Protein AF-A0A2D6T7L8-F1 (afdb_monomer_lite)

Sequence (84 aa):
MNLHERAQQAAQEMAESLAVTPGEEQTRLCVEIVERALIRAVLKERDRCISVTASHARTETTNKISDDIRAKEIALITNLSAMR

Foldseek 3Di:
DDLLVVLLVVLVVVCVVVVHDDDPVRSVVSSVVSSVVVVVVVVVVVVVVLVVCVVPDDDDPSVVVVVVVVVVVVVVVVVVVVVD

pLDDT: mean 82.05, std 11.89, range [47.12, 94.19]

Structure (mmCIF, N/CA/C/O backbone):
data_AF-A0A2D6T7L8-F1
#
_entry.id   AF-A0A2D6T7L8-F1
#
loop_
_atom_site.group_PDB
_atom_site.id
_atom_site.type_symbol
_atom_site.label_atom_id
_atom_site.label_alt_id
_atom_site.label_comp_id
_atom_site.label_asym_id
_atom_site.label_entity_id
_atom_site.label_seq_id
_atom_site.pdbx_PDB_ins_code
_atom_site.Cartn_x
_atom_site.Cartn_y
_atom_site.Cartn_z
_atom_site.occupancy
_atom_site.B_iso_or_equiv
_atom_site.auth_seq_id
_atom_site.auth_comp_id
_atom_site.auth_asym_id
_atom_site.auth_atom_id
_atom_site.pdbx_PDB_model_num
ATOM 1 N N . MET A 1 1 ? 2.608 14.238 3.231 1.00 67.19 1 MET A N 1
ATOM 2 C CA . MET A 1 1 ? 1.802 13.056 3.563 1.00 67.19 1 MET A CA 1
ATOM 3 C C . MET A 1 1 ? 2.616 11.801 3.272 1.00 67.19 1 MET A C 1
ATOM 5 O O . MET A 1 1 ? 3.005 11.606 2.122 1.00 67.19 1 MET A O 1
ATOM 9 N N . ASN A 1 2 ? 2.963 11.023 4.295 1.00 87.00 2 ASN A N 1
ATOM 10 C CA . ASN A 1 2 ? 3.734 9.782 4.174 1.00 87.00 2 ASN A CA 1
ATOM 11 C C . ASN A 1 2 ? 2.821 8.583 3.815 1.00 87.00 2 ASN A C 1
ATOM 13 O O . ASN A 1 2 ? 1.604 8.726 3.693 1.00 87.00 2 ASN A O 1
ATOM 17 N N . LEU A 1 3 ? 3.406 7.409 3.554 1.00 85.38 3 LEU A N 1
ATOM 18 C CA . LEU A 1 3 ? 2.647 6.226 3.124 1.00 85.38 3 LEU A CA 1
ATOM 19 C C . LEU A 1 3 ? 1.681 5.725 4.206 1.00 85.38 3 LEU A C 1
ATOM 21 O O . LEU A 1 3 ? 0.559 5.341 3.886 1.00 85.38 3 LEU A O 1
ATOM 25 N N . HIS A 1 4 ? 2.109 5.774 5.463 1.00 86.12 4 HIS A N 1
ATOM 26 C CA . HIS A 1 4 ? 1.308 5.364 6.603 1.00 86.12 4 HIS A CA 1
ATOM 27 C C . HIS A 1 4 ? 0.073 6.263 6.776 1.00 86.12 4 HIS A C 1
ATOM 29 O O . HIS A 1 4 ? -1.042 5.763 6.867 1.00 86.12 4 HIS A O 1
ATOM 35 N N . GLU A 1 5 ? 0.238 7.585 6.691 1.00 89.19 5 GLU A N 1
ATOM 36 C CA . GLU A 1 5 ? -0.859 8.566 6.722 1.00 89.19 5 GLU A CA 1
ATOM 37 C C . GLU A 1 5 ? -1.871 8.320 5.591 1.00 89.19 5 GLU A C 1
ATOM 39 O O . GLU A 1 5 ? -3.080 8.384 5.802 1.00 89.19 5 GLU A O 1
ATOM 44 N N . ARG A 1 6 ? -1.391 7.962 4.392 1.00 88.81 6 ARG A N 1
ATOM 45 C CA . ARG A 1 6 ? -2.259 7.582 3.263 1.00 88.81 6 ARG A CA 1
ATOM 46 C C . ARG A 1 6 ? -3.016 6.287 3.523 1.00 88.81 6 ARG A C 1
ATOM 48 O O . ARG A 1 6 ? -4.177 6.179 3.141 1.00 88.81 6 ARG A O 1
ATOM 55 N N . ALA A 1 7 ? -2.358 5.303 4.130 1.00 87.44 7 ALA A N 1
ATOM 56 C CA . ALA A 1 7 ? -2.986 4.039 4.481 1.00 8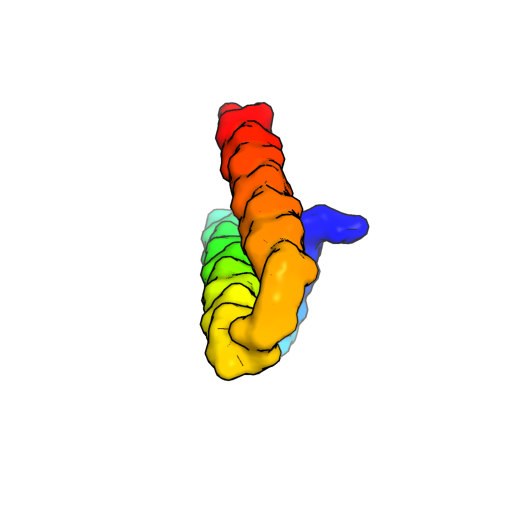7.44 7 ALA A CA 1
ATOM 57 C C . ALA A 1 7 ? -4.039 4.223 5.580 1.00 87.44 7 ALA A C 1
ATOM 59 O O . ALA A 1 7 ? -5.108 3.627 5.499 1.00 87.44 7 ALA A O 1
ATOM 60 N N . GLN A 1 8 ? -3.773 5.100 6.550 1.00 89.62 8 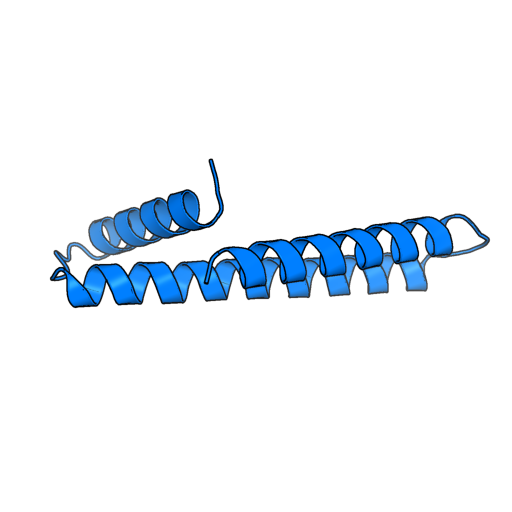GLN A N 1
ATOM 61 C CA . GLN A 1 8 ? -4.720 5.485 7.588 1.00 89.62 8 GLN A CA 1
ATOM 62 C C . GLN A 1 8 ? -5.950 6.181 7.004 1.00 89.62 8 GLN A C 1
ATOM 64 O O . GLN A 1 8 ? -7.071 5.785 7.313 1.00 89.62 8 GLN A O 1
ATOM 69 N N . GLN A 1 9 ? -5.752 7.156 6.113 1.00 93.19 9 GLN A N 1
ATOM 70 C CA . GLN A 1 9 ? -6.856 7.827 5.430 1.00 93.19 9 GLN A CA 1
ATOM 71 C C . GLN A 1 9 ? -7.699 6.838 4.611 1.00 93.19 9 GLN A C 1
ATOM 73 O O . GLN A 1 9 ? -8.918 6.815 4.739 1.00 93.19 9 GLN A O 1
ATOM 78 N N . ALA A 1 10 ? -7.066 5.971 3.821 1.00 92.12 10 ALA A N 1
ATOM 79 C CA . ALA A 1 10 ? -7.787 4.986 3.019 1.00 92.12 10 ALA A CA 1
ATOM 80 C C . ALA A 1 10 ? -8.510 3.930 3.881 1.00 92.12 10 ALA A C 1
ATOM 82 O O . ALA A 1 10 ? -9.617 3.520 3.542 1.00 92.12 10 ALA A O 1
ATOM 83 N N . ALA A 1 11 ? -7.931 3.509 5.011 1.00 91.75 11 ALA A N 1
ATOM 84 C CA . ALA A 1 11 ? -8.608 2.627 5.963 1.00 91.75 11 ALA A CA 1
ATOM 85 C C . ALA A 1 11 ? -9.842 3.299 6.592 1.00 91.75 11 ALA A C 1
ATOM 87 O O . ALA A 1 11 ? -10.874 2.646 6.753 1.00 91.75 11 ALA A O 1
ATOM 88 N N . GLN A 1 12 ? -9.758 4.598 6.888 1.00 92.69 12 GLN A N 1
ATOM 89 C CA . GLN A 1 12 ? -10.879 5.391 7.390 1.00 92.69 12 GLN A CA 1
ATOM 90 C C . GLN A 1 12 ? -11.990 5.525 6.336 1.00 92.69 12 GLN A C 1
ATOM 92 O O . GLN A 1 12 ? -13.141 5.202 6.619 1.00 92.69 12 GLN A O 1
ATOM 97 N N . GLU A 1 13 ? -11.647 5.897 5.101 1.00 94.19 13 GLU A N 1
ATOM 98 C CA . GLU A 1 13 ? -12.595 5.989 3.978 1.00 94.19 13 GLU A CA 1
ATOM 99 C C . GLU A 1 13 ? -13.285 4.641 3.699 1.00 94.19 13 GLU A C 1
ATOM 101 O O . GLU A 1 13 ? -14.481 4.591 3.397 1.00 94.19 13 GLU A O 1
ATOM 106 N N . MET A 1 14 ? -12.558 3.525 3.838 1.00 92.94 14 MET A N 1
ATOM 107 C CA . MET A 1 14 ? -13.127 2.178 3.740 1.00 92.94 14 MET A CA 1
ATOM 108 C C . MET A 1 14 ? -14.128 1.886 4.862 1.00 92.94 14 MET A C 1
ATOM 110 O O . MET A 1 14 ? -15.202 1.354 4.585 1.00 92.94 14 MET A O 1
ATOM 114 N N . ALA A 1 15 ? -13.791 2.212 6.112 1.00 91.62 15 ALA A N 1
ATOM 115 C CA . ALA A 1 15 ? -14.678 2.001 7.255 1.00 91.62 15 ALA A CA 1
ATOM 116 C C . ALA A 1 15 ? -15.969 2.826 7.124 1.00 91.62 15 ALA A C 1
ATOM 118 O O . ALA A 1 15 ? -17.063 2.295 7.317 1.00 91.62 15 ALA A O 1
ATOM 119 N N . GLU A 1 16 ? -15.846 4.085 6.697 1.00 94.00 16 GLU A N 1
ATOM 120 C CA . GLU A 1 16 ? -16.975 4.976 6.410 1.00 94.00 16 GLU A CA 1
ATOM 121 C C . GLU A 1 16 ? -17.855 4.435 5.280 1.00 94.00 16 GLU A C 1
ATOM 123 O O . GLU A 1 16 ? -19.073 4.349 5.431 1.00 94.00 16 GLU A O 1
ATOM 128 N N . SER A 1 17 ? -17.246 3.994 4.175 1.00 94.06 17 SER A N 1
ATOM 129 C CA . SER A 1 17 ? -17.973 3.435 3.024 1.00 94.06 17 SER A CA 1
ATOM 130 C C . SER A 1 17 ? -18.727 2.150 3.366 1.00 94.06 17 SER A C 1
ATOM 132 O O . SER A 1 17 ? -19.791 1.880 2.813 1.00 94.06 17 SER A O 1
ATOM 134 N N . LEU A 1 18 ? -18.173 1.347 4.275 1.00 92.62 18 LEU A N 1
ATOM 135 C CA . LEU A 1 18 ? -18.788 0.114 4.761 1.00 92.62 18 LEU A CA 1
ATOM 136 C C . LEU A 1 18 ? -19.747 0.351 5.939 1.00 92.62 18 LEU A C 1
ATOM 138 O O . LEU A 1 18 ? -20.383 -0.602 6.386 1.00 92.62 18 LEU A O 1
ATOM 142 N N . ALA A 1 19 ? -19.864 1.592 6.425 1.00 94.19 19 ALA A N 1
ATOM 143 C CA . ALA A 1 19 ? -20.634 1.969 7.609 1.00 94.19 19 ALA A CA 1
ATOM 144 C C . ALA A 1 19 ? -20.298 1.109 8.845 1.00 94.19 19 ALA A C 1
ATOM 146 O O . ALA A 1 19 ? -21.181 0.714 9.610 1.00 94.19 19 ALA A O 1
ATOM 147 N N . VAL A 1 20 ? -19.011 0.806 9.033 1.00 92.94 20 VAL A N 1
ATOM 148 C CA . VAL A 1 20 ? -18.503 0.027 10.168 1.00 92.94 20 VAL A CA 1
ATOM 149 C C . VAL A 1 20 ? -17.608 0.881 11.053 1.00 92.94 20 VAL A C 1
ATOM 151 O O . VAL A 1 20 ? -16.855 1.723 10.571 1.00 92.94 20 VAL A O 1
ATOM 154 N N . THR A 1 21 ? -17.636 0.604 12.354 1.00 91.12 21 THR A N 1
ATOM 155 C CA . THR A 1 21 ? -16.714 1.201 13.325 1.00 91.12 21 THR A CA 1
ATOM 156 C C . THR A 1 21 ? -15.777 0.106 13.834 1.00 91.12 21 THR A C 1
ATOM 158 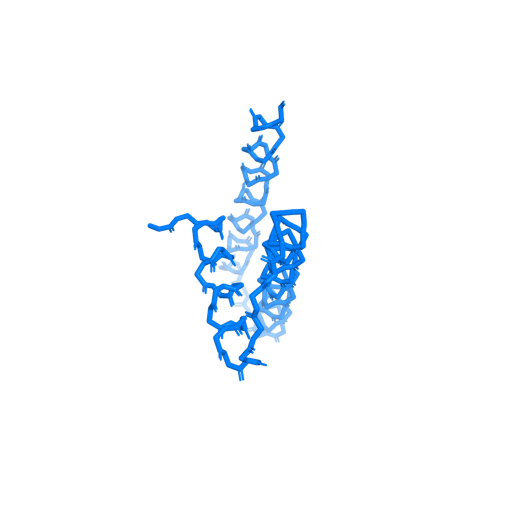O O . THR A 1 21 ? -16.127 -0.594 14.788 1.00 91.12 21 THR A O 1
ATOM 161 N N . PRO A 1 22 ? -14.629 -0.120 13.171 1.00 88.25 22 PRO A N 1
ATOM 162 C CA . PRO A 1 22 ? -13.679 -1.136 13.599 1.00 88.25 22 PRO A CA 1
ATOM 163 C C . PRO A 1 22 ? -13.107 -0.799 14.981 1.00 88.25 22 PRO A C 1
ATOM 165 O O . PRO A 1 22 ? -12.849 0.361 15.304 1.00 88.25 22 PRO A O 1
ATOM 168 N N . GLY A 1 23 ? -12.895 -1.829 15.801 1.00 93.44 23 GLY A N 1
ATOM 169 C CA . GLY A 1 23 ? -12.149 -1.686 17.051 1.00 93.44 23 GLY A CA 1
ATOM 170 C C . GLY A 1 23 ? -10.677 -1.344 16.796 1.00 93.44 23 GLY A C 1
ATOM 171 O O . GLY A 1 23 ? -10.184 -1.484 15.680 1.00 93.44 23 GLY A O 1
ATOM 172 N N . GLU A 1 24 ? -9.946 -0.946 17.837 1.00 91.50 24 GLU A N 1
ATOM 173 C CA . GLU A 1 24 ? -8.547 -0.492 17.736 1.00 91.50 24 GLU A CA 1
ATOM 174 C C . GLU A 1 24 ? -7.634 -1.481 16.987 1.00 91.50 24 GLU A C 1
ATOM 176 O O . GLU A 1 24 ? -6.934 -1.105 16.045 1.00 91.50 24 GLU A O 1
ATOM 181 N N . GLU A 1 25 ? -7.712 -2.769 17.330 1.00 92.38 25 GLU A N 1
ATOM 182 C CA . GLU A 1 25 ? -6.917 -3.813 16.675 1.00 92.38 25 GLU A CA 1
ATOM 183 C C . GLU A 1 25 ? -7.311 -4.021 15.204 1.00 92.38 25 GLU A C 1
ATOM 185 O O . GLU A 1 25 ? -6.455 -4.222 14.342 1.00 92.38 25 GLU A O 1
ATOM 190 N N . GLN A 1 26 ? -8.606 -3.930 14.891 1.00 91.00 26 GLN A N 1
ATOM 191 C CA . GLN A 1 26 ? -9.097 -4.045 13.517 1.00 91.00 26 GLN A CA 1
ATOM 192 C C . GLN A 1 26 ? -8.645 -2.851 12.676 1.00 91.00 26 GLN A C 1
ATOM 194 O O . GLN A 1 26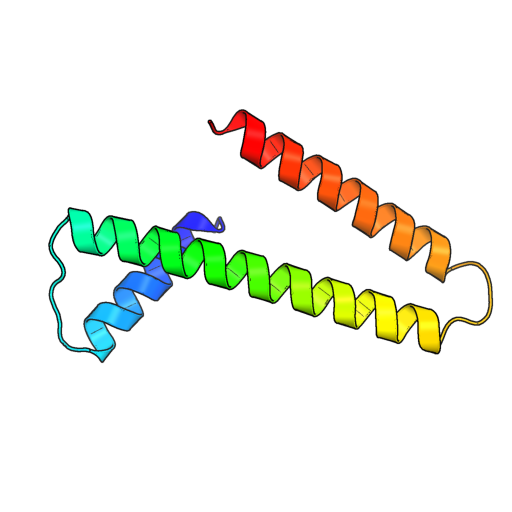 ? -8.201 -3.040 11.547 1.00 91.00 26 GLN A O 1
ATOM 199 N N . THR A 1 27 ? -8.686 -1.642 13.239 1.00 91.88 27 THR A N 1
ATOM 200 C CA . THR A 1 27 ? -8.169 -0.426 12.606 1.00 91.88 27 THR A CA 1
ATOM 201 C C . THR A 1 27 ? -6.689 -0.581 12.287 1.00 91.88 27 THR A C 1
ATOM 203 O O . THR A 1 27 ? -6.293 -0.377 11.141 1.00 91.88 27 THR A O 1
ATOM 206 N N . ARG A 1 28 ? -5.875 -1.030 13.252 1.00 92.69 28 ARG A N 1
ATOM 207 C CA . ARG A 1 28 ? -4.443 -1.279 13.035 1.00 92.69 28 ARG A CA 1
ATOM 208 C C . ARG A 1 28 ? -4.200 -2.261 11.885 1.00 92.69 28 ARG A C 1
ATOM 210 O O . ARG A 1 28 ? -3.421 -1.965 10.980 1.00 92.69 28 ARG A O 1
ATOM 217 N N . LEU A 1 29 ? -4.901 -3.395 11.882 1.00 93.06 29 LEU A N 1
ATOM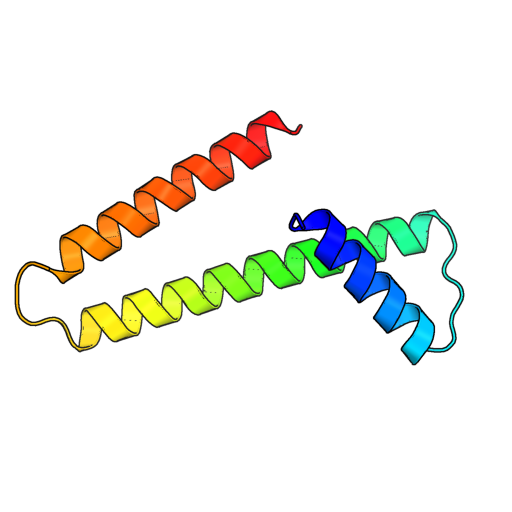 218 C CA . LEU A 1 29 ? -4.783 -4.401 10.822 1.00 93.06 29 LEU A CA 1
ATOM 219 C C . LEU A 1 29 ? -5.225 -3.861 9.456 1.00 93.06 29 LEU A C 1
ATOM 221 O O . LEU A 1 29 ? -4.564 -4.128 8.453 1.00 93.06 29 LEU A O 1
ATOM 225 N N . CYS A 1 30 ? -6.308 -3.082 9.400 1.00 92.00 30 CYS A N 1
ATOM 226 C CA . CYS A 1 30 ? -6.759 -2.434 8.172 1.00 92.00 30 CYS A CA 1
ATOM 227 C C . CYS A 1 30 ? -5.685 -1.500 7.608 1.00 92.00 30 CYS A C 1
ATOM 229 O O . CYS A 1 30 ? -5.364 -1.605 6.423 1.00 92.00 30 CYS A O 1
ATOM 231 N N . VAL A 1 31 ? -5.083 -0.653 8.446 1.00 92.06 31 VAL A N 1
ATOM 232 C CA . VAL A 1 31 ? -3.993 0.245 8.034 1.00 92.06 31 VAL A CA 1
ATOM 233 C C . VAL A 1 31 ? -2.812 -0.552 7.479 1.00 92.06 31 VAL A C 1
ATOM 235 O O . VAL A 1 31 ? -2.364 -0.275 6.368 1.00 92.06 31 VAL A O 1
ATOM 238 N N . GLU A 1 32 ? -2.359 -1.598 8.177 1.00 91.88 32 GLU A N 1
ATOM 239 C CA . GLU A 1 32 ? -1.255 -2.439 7.696 1.00 91.88 32 GLU A CA 1
ATOM 240 C C . GLU A 1 32 ? -1.565 -3.131 6.359 1.00 91.88 32 GLU A C 1
ATOM 242 O O . GLU A 1 32 ? -0.701 -3.233 5.481 1.00 91.88 32 GLU A O 1
ATOM 247 N N . ILE A 1 33 ? -2.789 -3.636 6.182 1.00 93.69 33 ILE A N 1
ATOM 248 C CA . ILE A 1 33 ? -3.210 -4.305 4.945 1.00 93.69 33 ILE A CA 1
ATOM 249 C C . ILE A 1 33 ? -3.211 -3.316 3.780 1.00 93.69 33 ILE A C 1
ATOM 251 O O . ILE A 1 33 ? -2.688 -3.641 2.706 1.00 93.69 33 ILE A O 1
ATOM 255 N N . VAL A 1 34 ? -3.768 -2.123 3.993 1.00 93.06 34 VAL A N 1
ATOM 256 C CA . VAL A 1 34 ? -3.810 -1.053 2.994 1.00 93.06 34 VAL A CA 1
ATOM 257 C C . VAL A 1 34 ? -2.397 -0.603 2.639 1.00 93.06 34 VAL A C 1
ATOM 259 O O . VAL A 1 34 ? -2.060 -0.517 1.458 1.00 93.06 34 VAL A O 1
ATOM 262 N N . GLU A 1 35 ? -1.534 -0.404 3.632 1.00 90.94 35 GLU A N 1
ATOM 263 C CA . GLU A 1 35 ? -0.139 -0.024 3.424 1.00 90.94 35 GLU A CA 1
ATOM 264 C C . GLU A 1 35 ? 0.599 -1.061 2.564 1.00 90.94 35 GLU A C 1
ATOM 266 O O . GLU A 1 35 ? 1.186 -0.726 1.530 1.00 90.94 35 GLU A O 1
ATOM 271 N N . ARG A 1 36 ? 0.475 -2.352 2.897 1.00 91.50 36 ARG A N 1
ATOM 272 C CA . ARG A 1 36 ? 1.050 -3.444 2.092 1.00 91.50 36 ARG A CA 1
ATOM 273 C C . ARG A 1 36 ? 0.472 -3.491 0.677 1.00 91.50 36 ARG A C 1
ATOM 275 O O . ARG A 1 36 ? 1.194 -3.824 -0.266 1.00 91.50 36 ARG A O 1
ATOM 282 N N . ALA A 1 37 ? -0.817 -3.203 0.505 1.00 92.62 37 ALA A N 1
ATOM 283 C CA . ALA A 1 37 ? -1.455 -3.177 -0.807 1.00 92.62 37 ALA A CA 1
ATOM 284 C C . ALA A 1 37 ? -0.916 -2.032 -1.675 1.00 92.62 37 ALA A C 1
ATOM 286 O O . ALA A 1 37 ? -0.579 -2.266 -2.838 1.00 92.62 37 ALA A O 1
ATOM 287 N N . LEU A 1 38 ? -0.753 -0.837 -1.100 1.00 88.38 38 LEU A N 1
ATOM 288 C CA . LEU A 1 38 ? -0.162 0.319 -1.774 1.00 88.38 38 LEU A CA 1
ATOM 289 C C . LEU A 1 38 ? 1.280 0.037 -2.207 1.00 88.38 38 LEU A C 1
ATOM 291 O O . LEU A 1 38 ? 1.623 0.283 -3.362 1.00 88.38 38 LEU A O 1
ATOM 295 N N . ILE A 1 39 ? 2.103 -0.552 -1.330 1.00 89.75 39 ILE A N 1
ATOM 296 C CA . ILE A 1 39 ? 3.485 -0.939 -1.667 1.00 89.75 39 ILE A CA 1
ATOM 297 C C . ILE A 1 39 ? 3.495 -1.900 -2.857 1.00 89.75 39 ILE A C 1
ATOM 299 O O . ILE A 1 39 ? 4.199 -1.666 -3.839 1.00 89.75 39 ILE A O 1
ATOM 303 N N . ARG A 1 40 ? 2.681 -2.963 -2.809 1.00 92.50 40 ARG A N 1
ATOM 304 C CA . ARG A 1 40 ? 2.600 -3.941 -3.905 1.00 92.50 40 ARG A CA 1
ATOM 305 C C . ARG A 1 40 ? 2.150 -3.307 -5.219 1.00 92.50 40 ARG A C 1
ATOM 307 O O . ARG A 1 40 ? 2.696 -3.649 -6.264 1.00 92.50 40 ARG A O 1
ATOM 314 N N . ALA A 1 41 ? 1.178 -2.398 -5.178 1.00 89.44 41 ALA A N 1
ATOM 315 C CA . ALA A 1 41 ? 0.705 -1.698 -6.366 1.00 89.44 41 ALA A CA 1
ATOM 316 C C . ALA A 1 41 ? 1.813 -0.838 -6.992 1.00 89.44 41 ALA A C 1
ATOM 318 O O . ALA A 1 41 ? 2.034 -0.911 -8.199 1.00 89.44 41 ALA A O 1
ATOM 319 N N . VAL A 1 42 ? 2.556 -0.088 -6.172 1.00 89.88 42 VAL A N 1
ATOM 320 C CA . VAL A 1 42 ? 3.674 0.751 -6.632 1.00 89.88 42 VAL A CA 1
ATOM 321 C C . VAL A 1 42 ? 4.799 -0.096 -7.228 1.00 89.88 42 VAL A C 1
ATOM 323 O O . VAL A 1 42 ? 5.305 0.239 -8.296 1.00 89.88 42 VAL A O 1
ATOM 326 N N . LEU A 1 43 ? 5.166 -1.211 -6.589 1.00 89.88 43 LEU A N 1
ATOM 327 C CA . LEU A 1 43 ? 6.186 -2.124 -7.118 1.00 89.88 43 LEU A CA 1
ATOM 328 C C . LEU A 1 43 ? 5.762 -2.737 -8.456 1.00 89.88 43 LEU A C 1
ATOM 330 O O . LEU A 1 43 ? 6.545 -2.756 -9.401 1.00 89.88 43 LEU A O 1
ATOM 334 N N . LYS A 1 44 ? 4.502 -3.170 -8.571 1.00 92.06 44 LYS A N 1
ATOM 335 C CA . LYS A 1 44 ? 3.967 -3.721 -9.820 1.00 92.06 44 LYS A CA 1
ATOM 336 C C . LYS A 1 44 ? 3.967 -2.686 -10.945 1.00 92.06 44 LYS A C 1
ATOM 338 O O . LYS A 1 44 ? 4.310 -3.012 -12.079 1.00 92.06 44 LYS A O 1
ATOM 343 N N . GLU A 1 45 ? 3.592 -1.447 -10.641 1.00 88.88 45 GLU A N 1
ATOM 344 C CA . GLU A 1 45 ? 3.593 -0.365 -11.624 1.00 88.88 45 GLU A CA 1
ATOM 345 C C . GLU A 1 45 ? 5.014 0.019 -12.045 1.00 88.88 45 GLU A C 1
ATOM 347 O O . GLU A 1 45 ? 5.275 0.219 -13.228 1.00 88.88 45 GLU A O 1
ATOM 352 N N . ARG A 1 46 ? 5.966 0.030 -11.107 1.00 86.50 46 ARG A N 1
ATOM 353 C CA . ARG A 1 46 ? 7.393 0.180 -11.414 1.00 86.50 46 ARG A CA 1
ATOM 354 C C . ARG A 1 46 ? 7.860 -0.905 -12.381 1.00 86.50 46 ARG A C 1
ATOM 356 O O . ARG A 1 46 ? 8.476 -0.578 -13.392 1.00 86.50 46 ARG A O 1
ATOM 363 N N . ASP A 1 47 ? 7.565 -2.171 -12.098 1.00 89.19 47 ASP A N 1
ATOM 364 C CA . ASP A 1 47 ? 7.982 -3.287 -12.954 1.00 89.19 47 ASP A CA 1
ATOM 365 C C . ASP A 1 47 ? 7.365 -3.171 -14.356 1.00 89.19 47 ASP A C 1
ATOM 367 O O . ASP A 1 47 ? 8.038 -3.409 -15.362 1.00 89.19 47 ASP A O 1
ATOM 371 N N . ARG A 1 48 ? 6.111 -2.704 -14.440 1.00 86.38 48 ARG A N 1
ATOM 372 C CA . ARG A 1 48 ? 5.450 -2.369 -15.707 1.00 86.38 48 ARG A CA 1
ATOM 373 C C . ARG A 1 48 ? 6.187 -1.253 -16.448 1.00 86.38 48 ARG A C 1
ATOM 375 O O . ARG A 1 48 ? 6.456 -1.403 -17.637 1.00 86.38 48 ARG A O 1
ATOM 382 N N . CYS A 1 49 ? 6.556 -0.169 -15.766 1.00 85.19 49 CYS A N 1
ATOM 383 C CA . CYS A 1 49 ? 7.326 0.929 -16.350 1.00 85.19 49 CYS A CA 1
ATOM 384 C C . CYS A 1 49 ? 8.693 0.460 -16.858 1.00 85.19 49 CYS A C 1
ATOM 386 O O . CYS A 1 49 ? 9.059 0.789 -17.985 1.00 85.19 49 CYS A O 1
ATOM 388 N N . ILE A 1 50 ? 9.425 -0.348 -16.085 1.00 83.56 50 ILE A N 1
ATOM 389 C CA . ILE A 1 50 ? 10.708 -0.927 -16.513 1.00 83.56 50 ILE A CA 1
ATOM 390 C C . ILE A 1 50 ? 10.503 -1.778 -17.768 1.00 83.56 50 ILE A C 1
ATOM 392 O O . ILE A 1 50 ? 11.221 -1.598 -18.747 1.00 83.56 50 ILE A O 1
ATOM 396 N N . SER A 1 51 ? 9.495 -2.653 -17.776 1.00 82.88 51 SER A N 1
ATOM 397 C CA . SER A 1 51 ? 9.183 -3.512 -18.923 1.00 82.88 51 SER A CA 1
ATOM 398 C C . SER A 1 51 ? 8.842 -2.706 -20.183 1.00 82.88 51 SER A C 1
ATOM 400 O O . SER A 1 51 ? 9.397 -2.960 -21.256 1.00 82.88 51 SER A O 1
ATOM 402 N N . VAL A 1 52 ? 7.994 -1.680 -20.062 1.00 80.81 52 VAL A N 1
ATOM 403 C CA . VAL A 1 52 ? 7.652 -0.784 -21.176 1.00 80.81 52 VAL A CA 1
ATOM 404 C C . VAL A 1 52 ? 8.895 -0.049 -21.672 1.00 80.81 52 VAL A C 1
ATOM 406 O O . VAL A 1 52 ? 9.149 -0.027 -22.875 1.00 80.81 52 VAL A O 1
ATOM 409 N N . THR A 1 53 ? 9.710 0.486 -20.766 1.00 77.38 53 THR A N 1
ATOM 410 C CA . THR A 1 53 ? 10.916 1.230 -21.145 1.00 77.38 53 THR A CA 1
ATOM 411 C C . THR A 1 53 ? 11.938 0.310 -21.819 1.00 77.38 53 THR A C 1
ATOM 413 O O . THR A 1 53 ? 12.481 0.670 -22.857 1.00 77.38 53 THR A O 1
ATOM 416 N N . ALA A 1 54 ? 12.137 -0.911 -21.312 1.00 75.25 54 ALA A N 1
ATOM 417 C CA . ALA A 1 54 ? 13.010 -1.918 -21.914 1.00 75.25 54 ALA A CA 1
ATOM 418 C C . ALA A 1 54 ? 12.530 -2.353 -23.309 1.00 75.25 54 ALA A C 1
ATOM 420 O O . ALA A 1 54 ? 13.342 -2.501 -24.217 1.00 75.25 54 ALA A O 1
ATOM 421 N N . SER A 1 55 ? 11.215 -2.505 -23.506 1.00 73.62 55 SER A N 1
ATOM 422 C CA . SER A 1 55 ? 10.640 -2.882 -24.809 1.00 73.62 55 SER A CA 1
ATOM 423 C C . SER A 1 55 ? 10.736 -1.785 -25.880 1.00 73.62 55 SER A C 1
ATOM 425 O O . SER A 1 55 ? 10.743 -2.100 -27.067 1.00 73.62 55 SER A O 1
ATOM 427 N N . HIS A 1 56 ? 10.856 -0.514 -25.480 1.00 67.19 56 HIS A N 1
ATOM 428 C CA . HIS A 1 56 ? 10.956 0.637 -26.391 1.00 67.19 56 HIS A CA 1
ATOM 429 C C . HIS A 1 56 ? 12.369 1.247 -26.451 1.00 67.19 56 HIS A C 1
ATOM 431 O O . HIS A 1 56 ? 12.596 2.234 -27.153 1.00 67.19 56 HIS A O 1
ATOM 437 N N . ALA A 1 57 ? 13.340 0.670 -25.739 1.00 57.81 57 ALA A N 1
ATOM 438 C CA . ALA A 1 57 ? 14.693 1.199 -25.645 1.00 57.81 57 ALA A CA 1
ATOM 439 C C . ALA A 1 57 ? 15.533 0.898 -26.896 1.00 57.81 57 ALA A C 1
ATOM 441 O O . ALA A 1 57 ? 16.104 -0.182 -27.038 1.00 57.81 57 ALA A O 1
ATOM 442 N N . ARG A 1 58 ? 15.716 1.905 -27.757 1.00 58.03 58 ARG A N 1
ATOM 443 C CA . ARG A 1 58 ? 16.960 2.062 -28.524 1.00 58.03 58 ARG A CA 1
ATOM 444 C C . ARG A 1 58 ? 17.894 2.998 -27.743 1.00 58.03 58 ARG A C 1
ATOM 446 O O . ARG A 1 58 ? 17.545 4.150 -27.515 1.00 58.03 58 ARG A O 1
ATOM 453 N N . THR A 1 59 ? 19.081 2.484 -27.398 1.00 61.72 59 THR A N 1
ATOM 454 C CA . THR A 1 59 ? 20.321 3.194 -26.994 1.00 61.72 59 THR A CA 1
ATOM 455 C C . THR A 1 59 ? 20.344 3.997 -25.670 1.00 61.72 59 THR A C 1
ATOM 457 O O . THR A 1 59 ? 19.637 4.979 -25.494 1.00 61.72 59 THR A O 1
ATOM 460 N N . GLU A 1 60 ? 21.246 3.566 -24.773 1.00 56.31 60 GLU A N 1
ATOM 461 C CA . GLU A 1 60 ? 21.915 4.231 -23.624 1.00 56.31 60 GLU A CA 1
ATOM 462 C C . GLU A 1 60 ? 21.105 4.931 -22.511 1.00 56.31 60 GLU A C 1
ATOM 464 O O . GLU A 1 60 ? 21.429 4.753 -21.334 1.00 56.31 60 GLU A O 1
ATOM 469 N N . THR A 1 61 ? 20.052 5.691 -22.804 1.00 58.12 61 THR A N 1
ATOM 470 C CA . THR A 1 61 ? 19.344 6.516 -21.800 1.00 58.12 61 THR A CA 1
ATOM 471 C C . THR A 1 61 ? 18.546 5.674 -20.793 1.00 58.12 61 THR A C 1
ATOM 473 O O . THR A 1 61 ? 18.351 6.055 -19.641 1.00 58.12 61 THR A O 1
ATOM 476 N N . THR A 1 62 ? 18.125 4.483 -21.211 1.00 60.59 62 THR A N 1
ATOM 477 C CA . THR A 1 62 ? 17.299 3.534 -20.452 1.00 60.59 62 THR A CA 1
ATOM 478 C C . THR A 1 62 ? 18.038 2.868 -19.293 1.00 60.59 62 THR A C 1
ATOM 480 O O . THR A 1 62 ? 17.434 2.555 -18.264 1.00 60.59 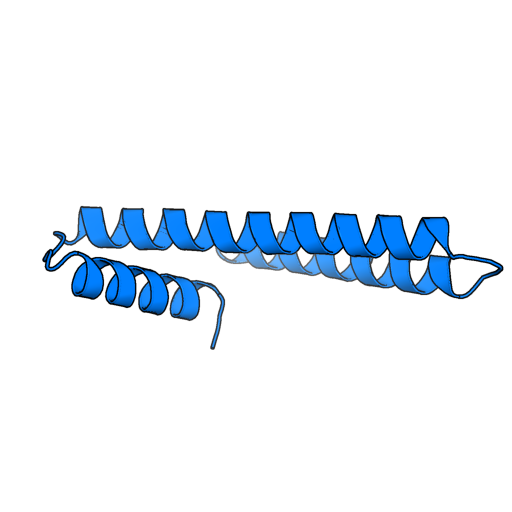62 THR A O 1
ATOM 483 N N . ASN A 1 63 ? 19.348 2.660 -19.448 1.00 63.94 63 ASN A N 1
ATOM 484 C CA . ASN A 1 63 ? 20.173 2.018 -18.427 1.00 63.94 63 ASN A CA 1
ATOM 485 C C . ASN A 1 63 ? 20.325 2.941 -17.215 1.00 63.94 63 ASN A C 1
ATOM 487 O O . ASN A 1 63 ? 20.090 2.507 -16.095 1.00 63.94 63 ASN A O 1
ATOM 491 N N . LYS A 1 64 ? 20.551 4.243 -17.446 1.00 70.75 64 LYS A N 1
ATOM 492 C CA . LYS A 1 64 ? 20.582 5.251 -16.373 1.00 70.75 64 LYS A CA 1
ATOM 493 C C . LYS A 1 64 ? 19.269 5.327 -15.598 1.00 70.75 64 LYS A C 1
ATOM 495 O O . LYS A 1 64 ? 19.288 5.366 -14.376 1.00 70.75 64 LYS A O 1
ATOM 500 N N . ILE A 1 65 ? 18.129 5.304 -16.294 1.00 72.69 65 ILE A N 1
ATOM 501 C CA . ILE A 1 65 ? 16.813 5.319 -15.636 1.00 72.69 65 ILE A CA 1
ATOM 502 C C . ILE A 1 65 ? 16.613 4.050 -14.794 1.00 72.69 65 ILE A C 1
ATOM 504 O O . ILE A 1 65 ? 16.112 4.127 -13.675 1.00 72.69 65 ILE A O 1
ATOM 508 N N . SER A 1 66 ? 17.029 2.888 -15.302 1.00 70.56 66 SER A N 1
ATOM 509 C CA . SER A 1 66 ? 16.942 1.626 -14.556 1.00 70.56 66 SER A CA 1
ATOM 510 C C . SER A 1 66 ? 17.838 1.629 -13.312 1.00 70.56 66 SER A C 1
ATOM 512 O O . SER A 1 66 ? 17.400 1.192 -12.248 1.00 70.56 66 SER A O 1
ATOM 514 N N . ASP A 1 67 ? 19.051 2.172 -13.419 1.00 77.25 67 ASP A N 1
ATOM 515 C CA . ASP A 1 67 ? 19.994 2.284 -12.305 1.00 77.25 67 ASP A CA 1
ATOM 516 C C . ASP A 1 67 ? 19.496 3.262 -11.229 1.00 77.25 67 ASP A C 1
ATOM 518 O O . ASP A 1 67 ? 19.529 2.936 -10.040 1.00 77.25 67 ASP A O 1
ATOM 522 N N . ASP A 1 68 ? 18.931 4.408 -11.625 1.00 75.81 68 ASP A N 1
ATOM 523 C CA . ASP A 1 68 ? 18.332 5.378 -10.698 1.00 75.81 68 ASP A CA 1
ATOM 524 C C . ASP A 1 68 ? 17.125 4.791 -9.951 1.00 75.81 68 ASP A C 1
ATOM 526 O O . ASP A 1 68 ? 16.955 5.014 -8.747 1.00 75.81 68 ASP A O 1
ATOM 530 N N . ILE A 1 69 ? 16.286 4.005 -10.636 1.00 76.25 69 ILE A N 1
ATOM 531 C CA . ILE A 1 69 ? 15.158 3.302 -10.005 1.00 76.25 69 ILE A CA 1
ATOM 532 C C . ILE A 1 69 ? 15.672 2.304 -8.958 1.00 76.25 69 ILE A C 1
ATOM 534 O O . ILE A 1 69 ? 15.125 2.228 -7.854 1.00 76.25 69 ILE A O 1
ATOM 538 N N . ARG A 1 70 ? 16.748 1.578 -9.270 1.00 79.06 70 ARG A N 1
ATOM 539 C CA . ARG A 1 70 ? 17.360 0.590 -8.372 1.00 79.06 70 ARG A CA 1
ATOM 540 C C . ARG A 1 70 ? 18.034 1.238 -7.162 1.00 79.06 70 ARG A C 1
ATOM 542 O O . ARG A 1 70 ? 17.909 0.746 -6.043 1.00 79.06 70 ARG A O 1
ATOM 549 N N . ALA A 1 71 ? 18.691 2.380 -7.351 1.00 78.31 71 ALA A N 1
ATOM 550 C CA . ALA A 1 71 ? 19.270 3.154 -6.257 1.00 78.31 71 ALA A CA 1
ATOM 551 C C . ALA A 1 71 ? 18.190 3.641 -5.274 1.00 78.31 71 ALA A C 1
ATOM 553 O O . ALA A 1 71 ? 18.366 3.565 -4.055 1.00 78.31 71 ALA A O 1
ATOM 554 N N . LYS A 1 72 ? 17.030 4.075 -5.788 1.00 82.38 72 LYS A N 1
ATOM 555 C CA . LYS A 1 72 ? 15.894 4.464 -4.940 1.00 82.38 72 LYS A CA 1
ATOM 556 C C . LYS A 1 72 ? 15.274 3.285 -4.188 1.00 82.38 72 LYS A C 1
ATOM 558 O O . LYS A 1 72 ? 14.848 3.482 -3.055 1.00 82.38 72 LYS A O 1
ATOM 563 N N . GLU A 1 73 ? 15.257 2.079 -4.759 1.00 76.56 73 GLU A N 1
ATOM 564 C CA . GLU A 1 73 ? 14.820 0.850 -4.074 1.00 76.56 73 GLU A CA 1
ATOM 565 C C . GLU A 1 73 ? 15.681 0.545 -2.840 1.00 76.56 73 GLU A C 1
ATOM 567 O O . GLU A 1 73 ? 15.138 0.326 -1.756 1.00 76.56 73 GLU A O 1
ATOM 572 N N . ILE A 1 74 ? 17.010 0.620 -2.970 1.00 78.81 74 ILE A N 1
ATOM 573 C CA . ILE A 1 74 ? 17.942 0.416 -1.848 1.00 78.81 74 ILE A CA 1
ATOM 574 C C . ILE A 1 74 ? 17.675 1.435 -0.736 1.00 78.81 74 ILE A C 1
ATOM 576 O O . ILE A 1 74 ? 17.586 1.063 0.435 1.00 78.81 74 ILE A O 1
ATOM 580 N N . ALA A 1 75 ? 17.492 2.708 -1.090 1.00 74.25 75 ALA A N 1
ATOM 581 C CA . ALA A 1 75 ? 17.188 3.753 -0.118 1.00 74.25 75 ALA A CA 1
ATOM 582 C C . ALA A 1 75 ? 15.847 3.513 0.600 1.00 74.25 75 ALA A C 1
ATOM 584 O O . ALA A 1 75 ? 15.757 3.681 1.815 1.00 74.25 75 ALA A O 1
ATOM 585 N N . LEU A 1 76 ? 14.813 3.074 -0.126 1.00 74.25 76 LEU A N 1
ATOM 586 C CA . LEU A 1 76 ? 13.490 2.796 0.442 1.00 74.25 76 LEU A CA 1
ATOM 587 C C . LEU A 1 76 ? 13.528 1.613 1.415 1.00 74.25 76 LEU A C 1
ATOM 589 O O . LEU A 1 76 ? 13.006 1.718 2.522 1.00 74.25 76 LEU A O 1
ATOM 593 N N . ILE A 1 77 ? 14.195 0.520 1.031 1.00 76.50 77 ILE A N 1
ATOM 594 C CA . ILE A 1 77 ? 14.395 -0.660 1.885 1.00 76.50 77 ILE A CA 1
ATOM 595 C C . ILE A 1 77 ? 15.201 -0.293 3.135 1.00 76.50 77 ILE A C 1
ATOM 597 O O . ILE A 1 77 ? 14.861 -0.725 4.236 1.00 76.50 77 ILE A O 1
ATOM 601 N N . THR A 1 78 ? 16.243 0.524 2.981 1.00 75.31 78 THR A N 1
ATOM 602 C CA . THR A 1 78 ? 17.104 0.956 4.092 1.00 75.31 78 THR A CA 1
ATOM 603 C C . THR A 1 78 ? 16.329 1.817 5.089 1.00 75.31 78 THR A C 1
ATOM 605 O O . THR A 1 78 ? 16.385 1.561 6.288 1.00 75.31 78 THR A O 1
ATOM 608 N N . ASN A 1 79 ? 15.532 2.775 4.607 1.00 71.31 79 ASN A N 1
ATOM 609 C CA . ASN A 1 79 ? 14.688 3.613 5.462 1.00 71.31 79 ASN A CA 1
ATOM 610 C C . ASN A 1 79 ? 13.596 2.805 6.175 1.00 71.31 79 ASN A C 1
ATOM 612 O O . ASN A 1 79 ? 13.388 2.985 7.368 1.00 71.31 79 ASN A O 1
ATOM 616 N N . LEU A 1 80 ? 12.945 1.870 5.478 1.00 68.25 80 LEU A N 1
ATOM 617 C CA . LEU A 1 80 ? 11.972 0.956 6.087 1.00 68.25 80 LEU A CA 1
ATOM 618 C C . LEU A 1 80 ? 12.609 0.048 7.147 1.00 68.25 80 LEU A C 1
ATOM 620 O O . LEU A 1 80 ? 11.973 -0.271 8.148 1.00 68.25 80 LEU A O 1
ATOM 624 N N . SER A 1 81 ? 13.862 -0.359 6.940 1.00 65.50 81 SER A N 1
ATOM 625 C CA . SER A 1 81 ? 14.606 -1.175 7.905 1.00 65.50 81 SER A CA 1
ATOM 626 C C . SER A 1 81 ? 15.041 -0.375 9.135 1.00 65.50 81 SER A C 1
ATOM 628 O O . SER A 1 81 ? 15.094 -0.942 10.217 1.00 65.50 81 SER A O 1
ATOM 630 N N . ALA A 1 82 ? 15.321 0.924 8.985 1.00 59.28 82 ALA A N 1
ATOM 631 C CA . ALA A 1 82 ? 15.715 1.824 10.073 1.00 59.28 82 ALA A CA 1
ATOM 632 C C . ALA A 1 82 ? 14.535 2.349 10.917 1.00 59.28 82 ALA A C 1
ATOM 634 O O . ALA A 1 82 ? 14.752 2.952 11.963 1.00 59.28 82 ALA A O 1
ATOM 635 N N . MET A 1 83 ? 13.297 2.150 10.455 1.00 56.38 83 MET A N 1
ATOM 636 C CA . MET A 1 83 ? 12.068 2.486 11.188 1.00 56.38 83 MET A CA 1
ATOM 637 C C . MET A 1 83 ? 11.534 1.325 12.050 1.00 56.38 83 MET A C 1
ATOM 639 O O . MET A 1 83 ? 10.480 1.469 12.669 1.00 56.38 83 MET A O 1
ATOM 643 N N . ARG A 1 84 ? 12.232 0.183 12.070 1.00 47.12 84 ARG A N 1
ATOM 644 C CA . ARG A 1 84 ? 12.032 -0.908 13.036 1.00 47.12 84 ARG A CA 1
ATOM 645 C C . ARG A 1 84 ? 12.927 -0.710 14.249 1.00 47.12 84 ARG A C 1
ATOM 647 O O . ARG A 1 84 ? 12.466 -1.080 15.348 1.00 47.12 84 ARG A O 1
#

Secondary structure (DSSP, 8-state):
--HHHHHHHHHHHHHHHTT----HHHHHHHHHHHHHHHHHHHHHHHHHHHHHHHHH--SSHHHHHHHHHHHHHHHHHHHHHHT-

Radius of gyration: 17.31 Å; chains: 1; bounding box: 42×18×46 Å